Protein AF-A0A822BQ64-F1 (afdb_monomer_lite)

Secondary structure (DSSP, 8-state):
-HHHHHHHHHHHT----HHHHHHHHHHHHHHHHHH-----TTT-TT-HHHHHHHHHHS--HHHHHHHHHHHH-GGGHHHHHHHHHHHHHHHHHHHHH-THHHHHHHTSHHHHHHHHHHHHHHHHHHH---SS--HHHHHHHHHHHHHHHHHHHHHHHHHHTTSS----

Radius of gyration: 25.35 Å; chains: 1; bounding box: 44×45×92 Å

Foldseek 3Di:
DLVVVVVVVVVVVDDDDPVQQVLQVVQCCCCCQALVDNDPSNPDVPPLSSVLVVLVPPDDPVVVVVVVVCVVCVPCVVVVVVVVVVVVVVVVVCVVPDPVVVVVQCPHSVVVVVVVVVVSLVVCVVPDDDPDDHNSNVVVVVVVVVVVVVVVVVVVVVVVVVPPDDDD

pLDDT: mean 77.12, std 12.47, range [40.16, 91.88]

Sequence (168 aa):
MLMAKMAEQCSRDEPFDIYAYFKRFTMDTIWSCGFGLDTDMQNNVNDPYLLHSQRFFLPDKIRQSILVLNRLIEELSQVWVSIFLSLGIIRYWLRRYIPVTKWLIDENPATWVMKQANEMIEKRKQIGHTRRTDLLQLMLDSISDEDFIHDHATSFEKTEDTETEVPL

Structure (mmCIF, N/CA/C/O backbone):
data_AF-A0A822BQ64-F1
#
_entry.id   AF-A0A822BQ64-F1
#
loop_
_atom_site.group_PDB
_atom_site.id
_atom_site.type_symbol
_atom_site.label_atom_id
_atom_site.label_alt_id
_atom_site.label_comp_id
_atom_site.label_asym_id
_atom_site.label_entity_id
_atom_site.label_seq_id
_atom_site.pdbx_PDB_ins_code
_atom_site.Cartn_x
_atom_site.Cartn_y
_atom_site.Cartn_z
_atom_site.occupancy
_atom_site.B_iso_or_equiv
_atom_site.auth_seq_id
_atom_site.auth_comp_id
_atom_site.auth_asym_id
_atom_site.auth_atom_id
_atom_site.pdbx_PDB_model_num
ATOM 1 N N . MET A 1 1 ? -0.598 -15.971 -13.237 1.00 77.38 1 MET A N 1
ATOM 2 C CA . MET A 1 1 ? -0.867 -14.940 -14.262 1.00 77.38 1 MET A CA 1
ATOM 3 C C . MET A 1 1 ? 0.406 -14.210 -14.701 1.00 77.38 1 MET A C 1
ATOM 5 O O . MET A 1 1 ? 0.669 -14.183 -15.894 1.00 77.38 1 MET A O 1
ATOM 9 N N . LEU A 1 2 ? 1.252 -13.737 -13.776 1.00 83.69 2 LEU A N 1
ATOM 10 C CA . LEU A 1 2 ? 2.574 -13.151 -14.073 1.00 83.69 2 LEU A CA 1
ATOM 11 C C . LEU A 1 2 ? 3.423 -13.944 -15.091 1.00 83.69 2 LEU A C 1
ATOM 13 O O . LEU A 1 2 ? 3.850 -13.381 -16.093 1.00 83.69 2 LEU A O 1
ATOM 17 N N . MET A 1 3 ? 3.619 -15.250 -14.873 1.00 86.12 3 MET A N 1
ATOM 18 C CA . MET A 1 3 ? 4.443 -16.092 -15.761 1.00 86.12 3 MET A CA 1
ATOM 19 C C . MET A 1 3 ? 3.929 -16.129 -17.206 1.00 86.12 3 MET A C 1
ATOM 21 O O . MET A 1 3 ? 4.728 -16.145 -18.136 1.00 86.12 3 MET A O 1
ATOM 25 N N . ALA A 1 4 ? 2.607 -16.088 -17.402 1.00 87.25 4 ALA A N 1
ATOM 26 C CA . ALA A 1 4 ? 2.011 -16.052 -18.736 1.00 87.25 4 ALA A CA 1
ATOM 27 C C . ALA A 1 4 ? 2.321 -14.724 -19.446 1.00 87.25 4 ALA A C 1
ATOM 29 O O . ALA A 1 4 ? 2.700 -14.732 -20.612 1.00 87.25 4 ALA A O 1
ATOM 30 N N . LYS A 1 5 ? 2.258 -13.596 -18.723 1.00 84.38 5 LYS A N 1
ATOM 31 C CA . LYS A 1 5 ? 2.642 -12.284 -19.266 1.00 84.38 5 LYS A CA 1
ATOM 32 C C . LYS A 1 5 ? 4.124 -12.199 -19.597 1.00 84.38 5 LYS A C 1
ATOM 34 O O . LYS A 1 5 ? 4.489 -11.614 -20.606 1.00 84.38 5 LYS A O 1
ATOM 39 N N . MET A 1 6 ? 4.982 -12.778 -18.761 1.00 86.06 6 MET A N 1
ATOM 40 C CA . MET A 1 6 ? 6.418 -12.816 -19.044 1.00 86.06 6 MET A CA 1
ATOM 41 C C . MET A 1 6 ? 6.718 -13.669 -20.280 1.00 86.06 6 MET A C 1
ATOM 43 O O . MET A 1 6 ? 7.517 -13.255 -21.111 1.00 86.06 6 MET A O 1
ATOM 47 N N . ALA A 1 7 ? 6.036 -14.806 -20.446 1.00 87.50 7 ALA A N 1
ATOM 48 C CA . ALA A 1 7 ? 6.153 -15.629 -21.649 1.00 87.50 7 ALA A CA 1
ATOM 49 C C . ALA A 1 7 ? 5.678 -14.885 -22.913 1.00 87.50 7 ALA A C 1
ATOM 51 O O . ALA A 1 7 ? 6.344 -14.944 -23.944 1.00 87.50 7 ALA A O 1
ATOM 52 N N . GLU A 1 8 ? 4.575 -14.136 -22.821 1.00 88.00 8 GLU A N 1
ATOM 53 C CA . GLU A 1 8 ? 4.085 -13.278 -23.905 1.00 88.00 8 GLU A CA 1
ATOM 54 C C . GLU A 1 8 ? 5.113 -12.197 -24.275 1.00 88.00 8 GLU A C 1
ATOM 56 O O . GLU A 1 8 ? 5.427 -12.024 -25.449 1.00 88.00 8 GLU A O 1
ATOM 61 N N . GLN A 1 9 ? 5.711 -11.517 -23.296 1.00 85.31 9 GLN A N 1
ATOM 62 C CA . GLN A 1 9 ? 6.748 -10.513 -23.564 1.00 85.31 9 GLN A CA 1
ATOM 63 C C . GLN A 1 9 ? 8.025 -11.128 -24.150 1.00 85.31 9 GLN A C 1
ATOM 65 O O . GLN A 1 9 ? 8.590 -10.571 -25.086 1.00 85.31 9 GLN A O 1
ATOM 70 N N . CYS A 1 10 ? 8.438 -12.313 -23.685 1.00 85.62 10 CYS A N 1
ATOM 71 C CA . CYS A 1 10 ? 9.538 -13.061 -24.300 1.00 85.62 10 CYS A CA 1
ATOM 72 C C . CYS A 1 10 ? 9.259 -13.401 -25.770 1.00 85.62 10 CYS A C 1
ATOM 74 O O . CYS A 1 10 ? 10.177 -13.360 -26.580 1.00 85.62 10 CYS A O 1
ATOM 76 N N . SER A 1 11 ? 8.008 -13.707 -26.133 1.00 89.31 11 SER A N 1
ATOM 77 C CA . SER A 1 11 ? 7.647 -13.993 -27.529 1.00 89.31 11 SER A CA 1
ATOM 78 C C . SER A 1 11 ? 7.700 -12.765 -28.445 1.00 89.31 11 SER A C 1
ATOM 80 O O . SER A 1 11 ? 7.804 -12.915 -29.659 1.00 89.31 11 SER A O 1
ATOM 82 N N . ARG A 1 12 ? 7.642 -11.557 -27.871 1.00 87.12 12 ARG A N 1
ATOM 83 C CA . ARG A 1 12 ? 7.680 -10.284 -28.603 1.00 87.12 12 ARG A CA 1
ATOM 84 C C . ARG A 1 12 ? 9.097 -9.752 -28.828 1.00 87.12 12 ARG A C 1
ATOM 86 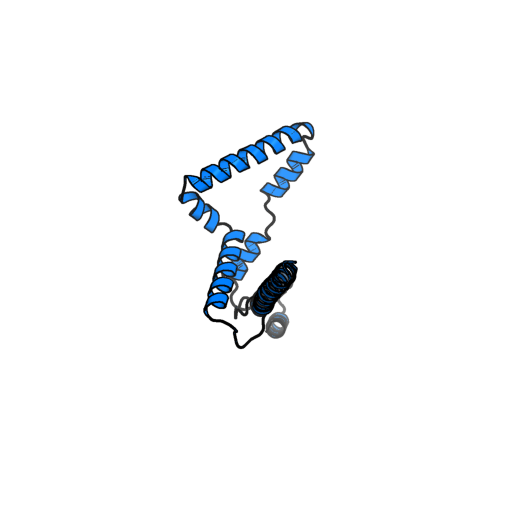O O . ARG A 1 12 ? 9.243 -8.801 -29.584 1.00 87.12 12 ARG A O 1
ATOM 93 N N . ASP A 1 13 ? 10.106 -10.360 -28.196 1.00 85.88 13 ASP A N 1
ATOM 94 C CA . ASP A 1 13 ? 11.524 -9.959 -28.255 1.00 85.88 13 ASP A CA 1
ATOM 95 C C . ASP A 1 13 ? 11.755 -8.456 -27.966 1.00 85.88 13 ASP A C 1
ATOM 97 O O . ASP A 1 13 ? 12.685 -7.822 -28.460 1.00 85.88 13 ASP A O 1
ATOM 101 N N . GLU A 1 14 ? 10.873 -7.862 -27.154 1.00 86.19 14 GLU A N 1
ATOM 102 C CA . GLU A 1 14 ? 10.927 -6.457 -26.753 1.00 86.19 14 GLU A CA 1
ATOM 103 C C . GLU A 1 14 ? 11.525 -6.332 -25.339 1.00 86.19 14 GLU A C 1
ATOM 105 O O . GLU A 1 14 ? 11.172 -7.103 -24.437 1.00 86.19 14 GLU A O 1
ATOM 110 N N . PRO A 1 15 ? 12.401 -5.342 -25.086 1.00 85.69 15 PRO A N 1
ATOM 111 C CA . PRO A 1 15 ? 12.874 -5.066 -23.738 1.00 85.69 15 PRO A CA 1
ATOM 112 C C . PRO A 1 15 ? 11.710 -4.580 -22.866 1.00 85.69 15 PRO A C 1
ATOM 114 O O . PRO A 1 15 ? 10.990 -3.649 -23.226 1.00 85.69 15 PRO A O 1
ATOM 117 N N . PHE A 1 16 ? 11.550 -5.175 -21.684 1.00 86.38 16 PHE A N 1
ATOM 118 C CA . PHE A 1 16 ? 10.500 -4.803 -20.738 1.00 86.38 16 PHE A CA 1
ATOM 119 C C . PHE A 1 16 ? 11.053 -4.570 -19.329 1.00 86.38 16 PHE A C 1
ATOM 121 O O . PHE A 1 16 ? 12.035 -5.181 -18.908 1.00 86.38 16 PHE A O 1
ATOM 128 N N . ASP A 1 17 ? 10.397 -3.687 -18.572 1.00 89.19 17 ASP A N 1
ATOM 129 C CA . ASP A 1 17 ? 10.750 -3.419 -17.177 1.00 89.19 17 ASP A CA 1
ATOM 130 C C . ASP A 1 17 ? 10.160 -4.487 -16.248 1.00 89.19 17 ASP A C 1
ATOM 132 O O . ASP A 1 17 ? 8.976 -4.461 -15.900 1.00 89.19 17 ASP A O 1
ATOM 136 N N . ILE A 1 18 ? 11.004 -5.419 -15.811 1.00 89.31 18 ILE A N 1
ATOM 137 C CA . ILE A 1 18 ? 10.612 -6.491 -14.896 1.00 89.31 18 ILE A CA 1
ATOM 138 C C . ILE A 1 18 ? 10.157 -5.968 -13.521 1.00 89.31 18 ILE A C 1
ATOM 140 O O . ILE A 1 18 ? 9.277 -6.570 -12.897 1.00 89.31 18 ILE A O 1
ATOM 144 N N . TYR A 1 19 ? 10.674 -4.821 -13.058 1.00 89.69 19 TYR A N 1
ATOM 145 C CA . TYR A 1 19 ? 10.271 -4.238 -11.776 1.00 89.69 19 TYR A CA 1
ATOM 146 C C . TYR A 1 19 ? 8.823 -3.761 -11.805 1.00 89.69 19 TYR A C 1
ATOM 148 O O . TYR A 1 19 ? 8.122 -3.882 -10.798 1.00 89.69 19 TYR A O 1
ATOM 156 N N . ALA A 1 20 ? 8.340 -3.257 -12.942 1.00 87.31 20 ALA A N 1
ATOM 157 C CA . ALA A 1 20 ? 6.942 -2.871 -13.094 1.00 87.31 20 ALA A CA 1
ATOM 158 C C . ALA A 1 20 ? 5.995 -4.072 -12.927 1.00 87.31 20 ALA A C 1
ATOM 160 O O . ALA A 1 20 ? 4.967 -3.954 -12.256 1.00 87.31 20 ALA A O 1
ATOM 161 N N . TYR A 1 21 ? 6.357 -5.233 -13.477 1.00 89.38 21 TYR A N 1
ATOM 162 C CA . TYR A 1 21 ? 5.569 -6.460 -13.347 1.00 89.38 21 TYR A CA 1
ATOM 163 C C . TYR A 1 21 ? 5.593 -7.013 -11.923 1.00 89.38 21 TYR A C 1
ATOM 165 O O . TYR A 1 21 ? 4.531 -7.302 -11.369 1.00 89.38 21 TYR A O 1
ATOM 173 N N . PHE A 1 22 ? 6.773 -7.092 -11.300 1.00 90.69 22 PHE A N 1
ATOM 174 C CA . PHE A 1 22 ? 6.879 -7.527 -9.908 1.00 90.69 22 PHE A CA 1
ATOM 175 C C . PHE A 1 22 ? 6.135 -6.594 -8.958 1.00 90.69 22 PHE A C 1
ATOM 177 O O . PHE A 1 22 ? 5.422 -7.077 -8.089 1.00 90.69 22 PHE A O 1
ATOM 184 N N . LYS A 1 23 ? 6.226 -5.274 -9.151 1.00 90.25 23 LYS A N 1
ATOM 185 C CA . LYS A 1 23 ? 5.510 -4.285 -8.333 1.00 90.25 23 LYS A CA 1
ATOM 186 C C . LYS A 1 23 ? 3.996 -4.486 -8.371 1.00 90.25 23 LYS A C 1
ATOM 188 O O . LYS A 1 23 ? 3.343 -4.396 -7.338 1.00 90.25 23 LYS A O 1
ATOM 193 N N . ARG A 1 24 ? 3.436 -4.744 -9.557 1.00 90.44 24 ARG A N 1
ATOM 194 C CA . ARG A 1 24 ? 2.002 -5.033 -9.708 1.00 90.44 24 ARG A CA 1
ATOM 195 C C . ARG A 1 24 ? 1.646 -6.347 -9.032 1.00 90.44 24 ARG A C 1
ATOM 197 O O . ARG A 1 24 ? 0.707 -6.384 -8.255 1.00 90.44 24 ARG A O 1
ATOM 204 N N . PHE A 1 25 ? 2.432 -7.390 -9.280 1.00 91.62 25 PHE A N 1
ATOM 205 C CA . PHE A 1 25 ? 2.213 -8.713 -8.707 1.00 91.62 25 PHE A CA 1
ATOM 206 C C . PHE A 1 25 ? 2.263 -8.723 -7.171 1.00 91.62 25 PHE A C 1
ATOM 208 O O . PHE A 1 25 ? 1.395 -9.314 -6.531 1.00 91.62 25 PHE A O 1
ATOM 215 N N . THR A 1 26 ? 3.251 -8.062 -6.563 1.00 91.56 26 THR A N 1
ATOM 216 C CA . THR A 1 26 ? 3.376 -8.016 -5.102 1.00 91.56 26 THR A CA 1
ATOM 217 C C . THR A 1 26 ? 2.249 -7.214 -4.470 1.00 91.56 26 THR A C 1
ATOM 219 O O . THR A 1 26 ? 1.686 -7.667 -3.478 1.00 91.56 26 THR A O 1
ATOM 222 N N . MET A 1 27 ? 1.874 -6.072 -5.056 1.00 90.94 27 MET A N 1
ATOM 223 C CA . MET A 1 27 ? 0.756 -5.265 -4.564 1.00 90.94 27 MET A CA 1
ATOM 224 C C . MET A 1 27 ? -0.558 -6.055 -4.604 1.00 90.94 27 MET A C 1
ATOM 226 O O . MET A 1 27 ? -1.256 -6.137 -3.599 1.00 90.94 27 MET A O 1
ATOM 230 N N . ASP A 1 28 ? -0.833 -6.712 -5.728 1.00 91.88 28 ASP A N 1
ATOM 231 C CA . ASP A 1 28 ? -2.003 -7.569 -5.932 1.00 91.88 28 ASP A CA 1
ATOM 232 C C . ASP A 1 28 ? -2.074 -8.704 -4.897 1.00 91.88 28 ASP A C 1
ATOM 234 O O . ASP A 1 28 ? -3.099 -8.950 -4.262 1.00 91.88 28 ASP A O 1
ATOM 238 N N . THR A 1 29 ? -0.929 -9.343 -4.642 1.00 91.25 29 THR A N 1
ATOM 239 C CA . THR A 1 29 ? -0.811 -10.417 -3.648 1.00 91.25 29 THR A CA 1
ATOM 240 C C . THR A 1 29 ? -1.052 -9.906 -2.225 1.00 91.25 29 THR A C 1
ATOM 242 O O . THR A 1 29 ? -1.728 -10.574 -1.446 1.00 91.25 29 THR A O 1
ATOM 245 N N . ILE A 1 30 ? -0.533 -8.726 -1.868 1.00 91.50 30 ILE A N 1
ATOM 246 C CA . ILE A 1 30 ? -0.735 -8.127 -0.539 1.00 91.50 30 ILE A CA 1
ATOM 247 C C . ILE A 1 30 ? -2.216 -7.821 -0.306 1.00 91.50 30 ILE A C 1
ATOM 249 O O . ILE A 1 30 ? -2.746 -8.161 0.750 1.00 91.50 30 ILE A O 1
ATOM 253 N N . TRP A 1 31 ? -2.900 -7.218 -1.279 1.00 90.19 31 TRP A N 1
ATOM 254 C CA . TRP A 1 31 ? -4.322 -6.896 -1.145 1.00 90.19 31 TRP A CA 1
ATOM 255 C C . TRP A 1 31 ? -5.207 -8.146 -1.120 1.00 90.19 31 TRP A C 1
ATOM 257 O O . TRP A 1 31 ? -6.137 -8.216 -0.313 1.00 90.19 31 TRP A O 1
ATOM 267 N N . SER A 1 32 ? -4.871 -9.169 -1.909 1.00 90.38 32 SER A N 1
ATOM 268 C CA . SER A 1 32 ? -5.615 -10.430 -1.925 1.00 90.38 32 SER A CA 1
ATOM 269 C C . SER A 1 32 ? -5.416 -11.269 -0.666 1.00 90.38 32 SER A C 1
ATOM 271 O O . SER A 1 32 ? -6.388 -11.707 -0.054 1.00 90.38 32 SER A O 1
ATOM 273 N N . CYS A 1 33 ? -4.173 -11.481 -0.231 1.00 90.38 33 CYS A N 1
ATOM 274 C CA . CYS A 1 33 ? -3.882 -12.291 0.955 1.00 90.38 33 CYS A CA 1
ATOM 275 C C . CYS A 1 33 ? -4.147 -11.535 2.263 1.00 90.38 33 CYS A C 1
ATOM 277 O O . CY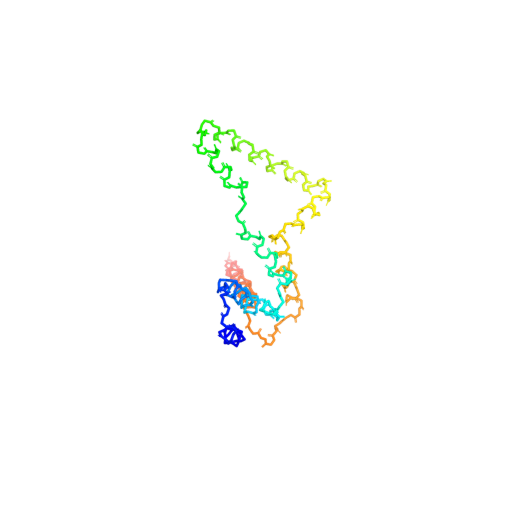S A 1 33 ? -4.523 -12.143 3.263 1.00 90.38 33 CYS A O 1
ATOM 279 N N . GLY A 1 34 ? -3.923 -10.220 2.267 1.00 89.56 34 GLY A N 1
ATOM 280 C CA . GLY A 1 34 ? -4.059 -9.378 3.449 1.00 89.56 34 GLY A CA 1
ATOM 281 C C . GLY A 1 34 ? -5.507 -9.011 3.748 1.00 89.56 34 GLY A C 1
ATOM 282 O O . GLY A 1 34 ? -5.976 -9.187 4.867 1.00 89.56 34 GLY A O 1
ATOM 283 N N . PHE A 1 35 ? -6.216 -8.526 2.729 1.00 88.19 35 PHE A N 1
ATOM 284 C CA . PHE A 1 35 ? -7.550 -7.935 2.857 1.00 88.19 35 PHE A CA 1
ATOM 285 C C . PHE A 1 35 ? -8.627 -8.706 2.088 1.00 88.19 35 PHE A C 1
ATOM 287 O O . PHE A 1 35 ? -9.756 -8.223 1.970 1.00 88.19 35 PHE A O 1
ATOM 294 N N . GLY A 1 36 ? -8.302 -9.883 1.545 1.00 86.69 36 GLY A N 1
ATOM 295 C CA . GLY A 1 36 ? -9.257 -10.724 0.821 1.00 86.69 36 GLY A CA 1
ATOM 296 C C . GLY A 1 36 ? -9.802 -10.086 -0.460 1.00 86.69 36 GLY A C 1
ATOM 297 O O . GLY A 1 36 ? -10.844 -10.523 -0.944 1.00 86.69 36 GLY A O 1
ATOM 298 N N . LEU A 1 37 ? -9.150 -9.045 -0.989 1.00 86.00 37 LEU A N 1
ATOM 299 C CA . LEU A 1 37 ? -9.626 -8.326 -2.168 1.00 86.00 37 LEU A CA 1
ATOM 300 C C . LEU A 1 37 ? -9.219 -9.049 -3.446 1.00 86.00 37 LEU A C 1
ATOM 302 O O . LEU A 1 37 ? -8.063 -9.429 -3.623 1.00 86.00 37 LEU A O 1
ATOM 306 N N . ASP A 1 38 ? -10.167 -9.194 -4.362 1.00 83.25 38 ASP A N 1
ATOM 307 C CA . ASP A 1 38 ? -9.874 -9.640 -5.719 1.00 83.25 38 ASP A CA 1
ATOM 308 C C . ASP A 1 38 ? -9.602 -8.406 -6.582 1.00 83.25 38 ASP A C 1
ATOM 310 O O . ASP A 1 38 ? -10.496 -7.834 -7.208 1.00 83.25 38 ASP A O 1
ATOM 314 N N . THR A 1 39 ? -8.372 -7.907 -6.494 1.00 79.25 39 THR A N 1
ATOM 315 C CA . THR A 1 39 ? -7.874 -6.858 -7.383 1.00 79.25 39 THR A CA 1
ATOM 316 C C . THR A 1 39 ? -7.227 -7.512 -8.596 1.00 79.25 39 THR A C 1
ATOM 318 O O . THR A 1 39 ? -6.677 -8.600 -8.499 1.00 79.2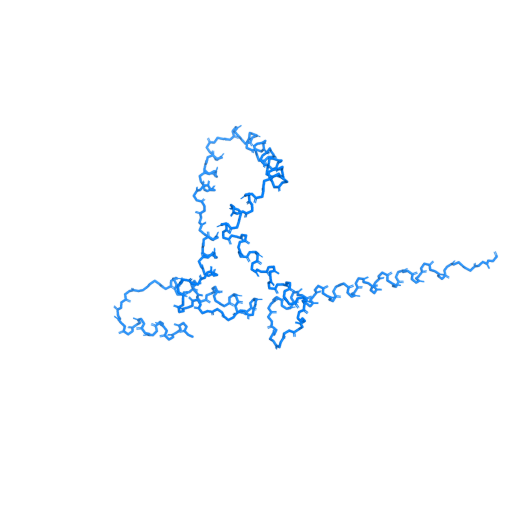5 39 THR A O 1
ATOM 321 N N . ASP A 1 40 ? -7.290 -6.859 -9.754 1.00 85.94 40 ASP A N 1
ATOM 322 C CA . ASP A 1 40 ? -6.579 -7.309 -10.955 1.00 85.94 40 ASP A CA 1
ATOM 323 C C . ASP A 1 40 ? -5.558 -6.247 -11.373 1.00 85.94 40 ASP A C 1
ATOM 325 O O . ASP A 1 40 ? -5.612 -5.656 -12.455 1.00 85.94 40 ASP A O 1
ATOM 329 N N . MET A 1 41 ? -4.608 -5.966 -10.477 1.00 84.75 41 MET A N 1
ATOM 330 C CA . MET A 1 41 ? -3.589 -4.929 -10.710 1.00 84.75 41 MET A CA 1
ATOM 331 C C . MET A 1 41 ? -2.561 -5.345 -11.769 1.00 84.75 41 MET A C 1
ATOM 333 O O . MET A 1 41 ? -1.798 -4.522 -12.286 1.00 84.75 41 MET A O 1
ATOM 337 N N . GLN A 1 42 ? -2.503 -6.639 -12.092 1.00 84.81 42 GLN A N 1
ATOM 338 C CA . GLN A 1 42 ? -1.625 -7.178 -13.124 1.00 84.81 42 GLN A CA 1
ATOM 339 C C . GLN A 1 42 ? -2.127 -6.830 -14.533 1.00 84.81 42 GLN A C 1
ATOM 341 O O . GLN A 1 42 ? -1.295 -6.586 -15.416 1.00 84.81 42 GLN A O 1
ATOM 346 N N . ASN A 1 43 ? -3.445 -6.796 -14.765 1.00 85.19 43 ASN A N 1
ATOM 347 C CA . ASN A 1 43 ? -4.043 -6.350 -16.029 1.00 85.19 43 ASN A CA 1
ATOM 348 C C . ASN A 1 43 ? -4.408 -4.863 -16.018 1.00 85.19 43 ASN A C 1
ATOM 350 O O . ASN A 1 43 ? -4.139 -4.170 -17.001 1.00 85.19 43 ASN A O 1
ATOM 354 N N . ASN A 1 44 ? -4.958 -4.359 -14.914 1.00 85.50 44 ASN A N 1
ATOM 355 C CA . ASN A 1 44 ? -5.385 -2.973 -14.795 1.00 85.50 44 ASN A CA 1
ATOM 356 C C . ASN A 1 44 ? -4.285 -2.088 -14.193 1.00 85.50 44 ASN A C 1
ATOM 358 O O . ASN A 1 44 ? -4.122 -1.975 -12.980 1.00 85.50 44 ASN A O 1
ATOM 362 N N . VAL A 1 45 ? -3.547 -1.396 -15.061 1.00 81.25 45 VAL A N 1
ATOM 363 C CA . VAL A 1 45 ? -2.488 -0.455 -14.649 1.00 81.25 45 VAL A CA 1
ATOM 364 C C . VAL A 1 45 ? -3.045 0.791 -13.950 1.00 81.25 45 VAL A C 1
ATOM 366 O O . VAL A 1 45 ? -2.324 1.441 -13.198 1.00 81.25 45 VAL A O 1
ATOM 369 N N . ASN A 1 46 ? -4.321 1.106 -14.175 1.00 84.56 46 ASN A N 1
ATOM 370 C CA . ASN A 1 46 ? -5.002 2.263 -13.598 1.00 84.56 46 ASN A CA 1
ATOM 371 C C . ASN A 1 46 ? -5.818 1.892 -12.355 1.00 84.56 46 ASN A C 1
ATOM 373 O O . ASN A 1 46 ? -6.716 2.638 -11.965 1.00 84.56 46 ASN A O 1
ATOM 377 N N . ASP A 1 47 ? -5.534 0.739 -11.747 1.00 86.69 47 ASP A N 1
ATOM 378 C CA . ASP A 1 47 ? -6.179 0.351 -10.505 1.00 86.69 47 ASP A CA 1
ATOM 379 C C . ASP A 1 47 ? -5.899 1.401 -9.403 1.00 86.69 47 ASP A C 1
ATOM 381 O O . ASP A 1 47 ? -4.740 1.793 -9.198 1.00 86.69 47 ASP A O 1
ATOM 385 N N . PRO A 1 48 ? -6.936 1.904 -8.705 1.00 86.50 48 PRO A N 1
ATOM 386 C CA . PRO A 1 48 ? -6.772 2.961 -7.715 1.00 86.50 48 PRO A CA 1
ATOM 387 C C . PRO A 1 48 ? -5.903 2.516 -6.534 1.00 86.50 48 PRO A C 1
ATOM 389 O O . PRO A 1 48 ? -5.097 3.313 -6.053 1.00 86.50 48 PRO A O 1
ATOM 392 N N . TYR A 1 49 ? -5.982 1.251 -6.108 1.00 85.06 49 TYR A N 1
ATOM 393 C CA . TYR A 1 49 ? -5.130 0.730 -5.040 1.00 85.06 49 TYR A CA 1
ATOM 394 C C . TYR A 1 49 ? -3.667 0.720 -5.482 1.00 85.06 49 TYR A C 1
ATOM 396 O O . TYR A 1 49 ? -2.796 1.169 -4.737 1.00 85.06 49 TYR A O 1
ATOM 404 N N . LEU A 1 50 ? -3.389 0.320 -6.726 1.00 87.06 50 LEU A N 1
ATOM 405 C CA . LEU A 1 50 ? -2.039 0.384 -7.282 1.00 87.06 50 LEU A CA 1
ATOM 406 C C . LEU A 1 50 ? -1.516 1.830 -7.342 1.00 87.06 50 LEU A C 1
ATOM 408 O O . LEU A 1 50 ? -0.384 2.094 -6.928 1.00 87.06 50 LEU A O 1
ATOM 412 N N . LEU A 1 51 ? -2.321 2.773 -7.838 1.00 88.44 51 LEU A N 1
ATOM 413 C CA . LEU A 1 51 ? -1.906 4.163 -8.034 1.00 88.44 51 LEU A CA 1
ATOM 414 C C . LEU A 1 51 ? -1.694 4.903 -6.706 1.00 88.44 51 LEU A C 1
ATOM 416 O O . LEU A 1 51 ? -0.673 5.574 -6.529 1.00 88.44 51 LEU A O 1
ATOM 420 N N . HIS A 1 52 ? -2.629 4.775 -5.760 1.00 85.75 52 HIS A N 1
ATOM 421 C CA . HIS A 1 52 ? -2.513 5.407 -4.447 1.00 85.75 52 HIS A CA 1
ATOM 422 C C . HIS A 1 52 ? -1.359 4.800 -3.645 1.00 85.75 52 HIS A C 1
ATOM 424 O O . HIS A 1 52 ? -0.533 5.548 -3.121 1.00 85.75 52 HIS A O 1
ATOM 430 N N . SER A 1 53 ? -1.204 3.473 -3.628 1.00 83.62 53 SER A N 1
ATOM 431 C CA . SER A 1 53 ? -0.070 2.849 -2.944 1.00 83.62 53 SER A CA 1
ATOM 432 C C . SER A 1 53 ? 1.270 3.238 -3.572 1.00 83.62 53 SER A C 1
ATOM 434 O O . SER A 1 53 ? 2.220 3.518 -2.850 1.00 83.62 53 SER A O 1
ATOM 436 N N . GLN A 1 54 ? 1.372 3.348 -4.900 1.00 85.81 54 GLN A N 1
ATOM 437 C CA . GLN A 1 54 ? 2.607 3.826 -5.529 1.00 85.81 54 GLN A CA 1
ATOM 438 C C . GLN A 1 54 ? 2.946 5.259 -5.129 1.00 85.81 54 GLN A C 1
ATOM 440 O O . GLN A 1 54 ? 4.097 5.531 -4.796 1.00 85.81 54 GLN A O 1
ATOM 445 N N . ARG A 1 55 ? 1.956 6.160 -5.115 1.00 84.19 55 ARG A N 1
ATOM 446 C CA . ARG A 1 55 ? 2.160 7.551 -4.690 1.00 84.19 55 ARG A CA 1
ATOM 447 C C . ARG A 1 55 ? 2.607 7.660 -3.235 1.00 84.19 55 ARG A C 1
ATOM 449 O O . ARG A 1 55 ? 3.371 8.563 -2.924 1.00 84.19 55 ARG A O 1
ATOM 456 N N . PHE A 1 56 ? 2.185 6.739 -2.370 1.00 80.44 56 PHE A N 1
ATOM 457 C CA . PHE A 1 56 ? 2.646 6.679 -0.982 1.00 80.44 56 PHE A CA 1
ATOM 458 C C . PHE A 1 56 ? 4.147 6.370 -0.859 1.00 80.44 56 PHE A C 1
ATOM 460 O O . PHE A 1 56 ? 4.832 6.961 -0.029 1.00 80.44 56 PHE A O 1
ATOM 467 N N . PHE A 1 57 ? 4.665 5.463 -1.691 1.00 76.56 57 PHE A N 1
ATOM 468 C CA . PHE A 1 57 ? 6.080 5.076 -1.671 1.00 76.56 57 PHE A CA 1
ATOM 469 C C . PHE A 1 57 ? 6.986 5.995 -2.501 1.00 76.56 57 PHE A C 1
ATOM 471 O O . PHE A 1 57 ? 8.205 5.812 -2.491 1.00 76.56 57 PHE A O 1
ATOM 478 N N . LEU A 1 58 ? 6.431 6.973 -3.228 1.00 78.00 58 LEU A N 1
ATOM 479 C CA . LEU A 1 58 ? 7.253 7.943 -3.941 1.00 78.00 58 LEU A CA 1
ATOM 480 C C . LEU A 1 58 ? 8.023 8.804 -2.928 1.00 78.00 58 LEU A C 1
ATOM 482 O O . LEU A 1 58 ? 7.427 9.338 -1.993 1.00 78.00 58 LEU A O 1
ATOM 486 N N . PRO A 1 59 ? 9.347 8.959 -3.094 1.00 63.81 59 PRO A N 1
ATOM 487 C CA . PRO A 1 59 ? 10.132 9.791 -2.203 1.00 63.81 59 PRO A CA 1
ATOM 488 C C . PRO A 1 59 ? 9.667 11.242 -2.317 1.00 63.81 59 PRO A C 1
ATOM 490 O O . PRO A 1 59 ? 9.801 11.880 -3.365 1.00 63.81 59 PRO A O 1
ATOM 493 N N . ASP A 1 60 ? 9.154 11.778 -1.212 1.00 68.81 60 ASP A N 1
ATOM 494 C CA . ASP A 1 60 ? 8.871 13.200 -1.094 1.00 68.81 60 ASP A CA 1
ATOM 495 C C . ASP A 1 60 ? 10.187 13.970 -1.205 1.00 68.81 60 ASP A C 1
ATOM 497 O O . ASP A 1 60 ? 10.976 14.035 -0.256 1.00 68.81 60 ASP A O 1
ATOM 501 N N . LYS A 1 61 ? 10.414 14.605 -2.360 1.00 66.44 61 LYS A N 1
ATOM 502 C CA . LYS A 1 61 ? 11.555 15.512 -2.572 1.00 66.44 61 LYS A CA 1
ATOM 503 C C . LYS A 1 61 ? 11.638 16.566 -1.467 1.00 66.44 61 LYS A C 1
ATOM 505 O O . LYS A 1 61 ? 12.726 16.942 -1.060 1.00 66.44 61 LYS A O 1
ATOM 510 N N . ILE A 1 62 ? 10.492 16.977 -0.921 1.00 69.00 62 ILE A N 1
ATOM 511 C CA . ILE A 1 62 ? 10.395 17.898 0.215 1.00 69.00 62 ILE A CA 1
ATOM 512 C C . ILE A 1 62 ? 11.048 17.307 1.471 1.00 69.00 62 ILE A C 1
ATOM 514 O O . ILE A 1 62 ? 11.838 17.990 2.113 1.00 69.00 62 ILE A O 1
ATOM 518 N N . ARG A 1 63 ? 10.785 16.036 1.809 1.00 68.31 63 ARG A N 1
ATOM 519 C CA . ARG A 1 63 ? 11.408 15.373 2.969 1.00 68.31 63 ARG A CA 1
ATOM 520 C C . ARG A 1 63 ? 12.918 15.263 2.804 1.00 68.31 63 ARG A C 1
ATOM 522 O O . ARG A 1 63 ? 13.650 15.560 3.740 1.00 68.31 63 ARG A O 1
ATOM 529 N N . GLN A 1 64 ? 13.384 14.889 1.614 1.00 71.94 64 GLN A N 1
ATOM 530 C CA . GLN A 1 64 ? 14.818 14.812 1.328 1.00 71.94 64 GLN A CA 1
ATOM 531 C C . GLN A 1 64 ? 15.484 16.191 1.396 1.00 71.94 64 GLN A C 1
ATOM 533 O O . GLN A 1 64 ? 16.527 16.330 2.031 1.00 71.94 64 GLN A O 1
ATOM 538 N N . SER A 1 65 ? 14.850 17.224 0.838 1.00 71.94 65 SER A N 1
ATOM 539 C CA . SER A 1 65 ? 15.334 18.602 0.936 1.00 71.94 65 SER A CA 1
ATOM 540 C C . SER A 1 65 ? 15.366 19.107 2.378 1.00 71.94 65 SER A C 1
ATOM 542 O O . SER A 1 65 ? 16.338 19.749 2.755 1.00 71.94 65 SER A O 1
ATOM 544 N N . ILE A 1 66 ? 14.365 18.789 3.209 1.00 74.31 66 ILE A N 1
ATOM 545 C CA . ILE A 1 66 ? 14.355 19.149 4.638 1.00 74.31 66 ILE A CA 1
ATOM 546 C C . ILE A 1 66 ? 15.500 18.455 5.382 1.00 74.31 66 ILE A C 1
ATOM 548 O O . ILE A 1 66 ? 16.175 19.098 6.177 1.00 74.31 66 ILE A O 1
ATOM 552 N N . LEU A 1 67 ? 15.763 17.172 5.112 1.00 75.00 67 LEU A N 1
ATOM 553 C CA . LEU A 1 67 ? 16.873 16.447 5.741 1.00 75.00 67 LEU A CA 1
ATOM 554 C C . LEU A 1 67 ? 18.239 17.018 5.338 1.00 75.00 67 LEU A C 1
ATOM 556 O O . LEU A 1 67 ? 19.116 17.160 6.188 1.00 75.00 67 LEU A O 1
ATOM 560 N N . VAL A 1 68 ? 18.415 17.387 4.065 1.00 80.50 68 VAL A N 1
ATOM 561 C CA . VAL A 1 68 ? 19.638 18.053 3.589 1.00 80.50 68 VAL A CA 1
ATOM 562 C C . VAL A 1 68 ? 19.771 19.448 4.202 1.00 80.50 68 VAL A C 1
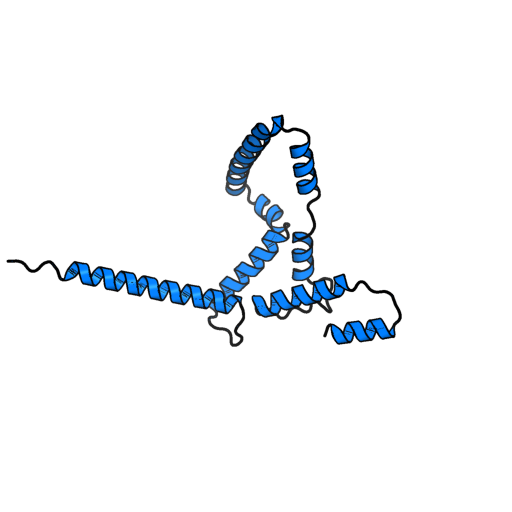ATOM 564 O O . VAL A 1 68 ? 20.846 19.802 4.675 1.00 80.50 68 VAL A O 1
ATOM 567 N N . LEU A 1 69 ? 18.684 20.220 4.263 1.00 76.44 69 LEU A N 1
ATOM 568 C CA . LEU A 1 69 ? 18.669 21.558 4.854 1.00 76.44 69 LEU A CA 1
ATOM 569 C C . LEU A 1 69 ? 18.972 21.524 6.360 1.00 76.44 69 LEU A C 1
ATOM 571 O O . LEU A 1 69 ? 19.742 22.347 6.843 1.00 76.44 69 LEU A O 1
ATOM 575 N N . ASN A 1 70 ? 18.432 20.540 7.084 1.00 72.88 70 ASN A N 1
ATOM 576 C CA . ASN A 1 70 ? 18.728 20.309 8.499 1.00 72.88 70 ASN A CA 1
ATOM 577 C C . ASN A 1 70 ? 20.207 19.946 8.720 1.00 72.88 70 ASN A C 1
ATOM 579 O O . ASN A 1 70 ? 20.805 20.338 9.712 1.00 72.88 70 ASN A O 1
ATOM 583 N N . ARG A 1 71 ? 20.832 19.245 7.765 1.00 74.75 71 ARG A N 1
ATOM 584 C CA . ARG A 1 71 ? 22.266 18.925 7.820 1.00 74.75 71 ARG A CA 1
ATOM 585 C C . ARG A 1 71 ? 23.168 20.133 7.553 1.00 74.75 71 ARG A C 1
ATOM 587 O O . ARG A 1 71 ? 24.297 20.151 8.023 1.00 74.75 71 ARG A O 1
ATOM 594 N N . LEU A 1 72 ? 22.698 21.107 6.774 1.00 78.44 72 LEU A N 1
ATOM 595 C CA . LEU A 1 72 ? 23.478 22.290 6.397 1.00 78.44 72 LEU A CA 1
ATOM 596 C C . LEU A 1 72 ? 23.484 23.380 7.478 1.00 78.44 72 LEU A C 1
ATOM 598 O O . LEU A 1 72 ? 24.370 24.229 7.459 1.00 78.44 72 LEU A O 1
ATOM 602 N N . ILE A 1 73 ? 22.509 23.380 8.394 1.00 75.25 73 ILE A N 1
ATOM 603 C CA . ILE A 1 73 ? 22.358 24.421 9.418 1.00 75.25 73 ILE A CA 1
ATOM 604 C C . ILE A 1 73 ? 22.050 23.768 10.773 1.00 75.25 73 ILE A C 1
ATOM 606 O O . ILE A 1 73 ? 20.896 23.679 11.191 1.00 75.25 73 ILE A O 1
ATOM 610 N N . GLU A 1 74 ? 23.100 23.322 11.463 1.00 71.38 74 GLU A N 1
ATOM 611 C CA . GLU A 1 74 ? 23.026 22.661 12.779 1.00 71.38 74 GLU A CA 1
ATOM 612 C C . GLU A 1 74 ? 22.398 23.565 13.865 1.00 71.38 74 GLU A C 1
ATOM 614 O O . GLU A 1 74 ? 21.606 23.114 14.697 1.00 71.38 74 GLU A O 1
ATOM 619 N N . GLU A 1 75 ? 22.639 24.875 13.776 1.00 71.19 75 GLU A N 1
ATOM 620 C CA . GLU A 1 75 ? 22.121 25.903 14.695 1.00 71.19 75 GLU A CA 1
ATOM 621 C C . GLU A 1 75 ? 20.603 26.154 14.558 1.00 71.19 75 GLU A C 1
ATOM 623 O O . GLU A 1 75 ? 19.966 26.696 15.460 1.00 71.19 75 GLU A O 1
ATOM 628 N N . LEU A 1 76 ? 19.973 25.739 13.449 1.00 72.81 76 LEU A N 1
ATOM 629 C CA . LEU A 1 76 ? 18.526 25.909 13.240 1.00 72.81 76 LEU A CA 1
ATOM 630 C C . LEU A 1 76 ? 17.706 24.760 13.853 1.00 72.81 76 LEU A C 1
ATOM 632 O O . LEU A 1 76 ? 16.475 24.780 13.802 1.00 72.81 76 LEU A O 1
ATOM 636 N N . SER A 1 77 ? 18.363 23.756 14.437 1.00 72.38 77 SER A N 1
ATOM 637 C CA . SER A 1 77 ? 17.725 22.573 15.029 1.00 72.38 77 SER A CA 1
ATOM 638 C C . SER A 1 77 ? 16.688 22.929 16.103 1.00 72.38 77 SER A C 1
ATOM 640 O O . SER A 1 77 ? 15.578 22.391 16.100 1.00 72.38 77 SER A O 1
ATOM 642 N N . GLN A 1 78 ? 16.986 23.901 16.971 1.00 73.19 78 GLN A N 1
ATOM 643 C CA . GLN A 1 78 ? 16.050 24.374 17.998 1.00 73.19 78 GLN A CA 1
ATOM 644 C C . GLN A 1 78 ? 14.825 25.082 17.397 1.00 73.19 78 GLN A C 1
ATOM 646 O O . GLN A 1 78 ? 13.700 24.926 17.882 1.00 73.19 78 GLN A O 1
ATOM 651 N N . VAL A 1 79 ? 15.021 25.817 16.300 1.00 80.38 79 VAL A N 1
ATOM 652 C CA . VAL A 1 79 ? 13.940 26.487 15.567 1.00 80.38 79 VAL A CA 1
ATOM 653 C C . VAL A 1 79 ? 13.054 25.458 14.865 1.00 80.38 79 VAL A C 1
ATOM 655 O O . VAL A 1 79 ? 11.834 25.590 14.917 1.00 80.38 79 VAL A O 1
ATOM 658 N N . TRP A 1 80 ? 13.626 24.390 14.296 1.00 74.69 80 TRP A N 1
ATOM 659 C CA . TRP A 1 80 ? 12.856 23.283 13.724 1.00 74.69 80 TRP A CA 1
ATOM 660 C C . TRP A 1 80 ? 11.952 22.619 14.759 1.00 74.69 80 TRP A C 1
ATOM 662 O O . TRP A 1 80 ? 10.771 22.436 14.481 1.00 74.69 80 TRP A O 1
ATOM 672 N N . VAL A 1 81 ? 12.453 22.309 15.959 1.00 79.69 81 VAL A N 1
ATOM 673 C CA . VAL A 1 81 ? 11.628 21.708 17.024 1.00 79.69 81 VAL A CA 1
ATOM 674 C C . VAL A 1 81 ? 10.476 22.637 17.422 1.00 79.69 81 VAL A C 1
ATOM 676 O O . VAL A 1 81 ? 9.329 22.192 17.483 1.00 79.69 81 VAL A O 1
ATOM 679 N N . SER A 1 82 ? 10.742 23.935 17.605 1.00 80.06 82 SER A N 1
ATOM 680 C CA . SER A 1 82 ? 9.696 24.934 17.883 1.00 80.06 82 SER A CA 1
ATOM 681 C C . SER A 1 82 ? 8.676 25.064 16.748 1.00 80.06 82 SER A C 1
ATOM 683 O O . SER A 1 82 ? 7.470 25.142 16.998 1.00 80.06 82 SER A O 1
ATOM 685 N N . ILE A 1 83 ? 9.126 25.044 15.491 1.00 82.56 83 ILE A N 1
ATOM 686 C CA . ILE A 1 83 ? 8.262 25.044 14.305 1.00 82.56 83 ILE A CA 1
ATOM 687 C C . ILE A 1 83 ? 7.415 23.768 14.256 1.00 82.56 83 ILE A C 1
ATOM 689 O O . ILE A 1 83 ? 6.219 23.849 14.007 1.00 82.56 83 ILE A O 1
ATOM 693 N N . PHE A 1 84 ? 7.978 22.595 14.546 1.00 82.38 84 PHE A N 1
ATOM 694 C CA . PHE A 1 84 ? 7.231 21.336 14.581 1.00 82.38 84 PHE A CA 1
ATOM 695 C C . PHE A 1 84 ? 6.170 21.321 15.687 1.00 82.38 84 PHE A C 1
ATOM 697 O O . PHE A 1 84 ? 5.043 20.883 15.444 1.00 82.38 84 PHE A O 1
ATOM 704 N N . LEU A 1 85 ? 6.496 21.827 16.879 1.00 79.75 85 LEU A N 1
ATOM 705 C CA . LEU A 1 85 ? 5.557 21.885 17.999 1.00 79.75 85 LEU A CA 1
ATOM 706 C C . LEU A 1 85 ? 4.409 22.863 17.708 1.00 79.75 85 LEU A C 1
ATOM 708 O O . LEU A 1 85 ? 3.234 22.525 17.867 1.00 79.75 85 LEU A O 1
ATOM 712 N N . SER A 1 86 ? 4.747 24.055 17.209 1.00 80.06 86 SER A N 1
ATOM 713 C CA . SER A 1 86 ? 3.763 25.067 16.810 1.00 80.06 86 SER A CA 1
ATOM 714 C C . SER A 1 86 ? 2.908 24.606 15.627 1.00 80.06 86 SER A C 1
ATOM 716 O O . SER A 1 86 ? 1.689 24.742 15.687 1.00 80.06 86 SER A O 1
ATOM 718 N N . LEU A 1 87 ? 3.490 23.962 14.609 1.00 83.94 87 LEU A N 1
ATOM 719 C CA . LEU A 1 87 ? 2.751 23.292 13.532 1.00 83.94 87 LEU A CA 1
ATOM 720 C C . LEU A 1 87 ? 1.812 22.217 14.075 1.00 83.94 87 LEU A C 1
ATOM 722 O O . LEU A 1 87 ? 0.716 22.067 13.550 1.00 83.94 87 LEU A O 1
ATOM 726 N N . GLY A 1 88 ? 2.199 21.479 15.116 1.00 80.44 88 GLY A N 1
ATOM 727 C CA . GLY A 1 88 ? 1.339 20.498 15.777 1.00 80.44 88 GLY A CA 1
ATOM 728 C C . GLY A 1 88 ? 0.082 21.132 16.376 1.00 80.44 88 GLY A C 1
ATOM 729 O O . GLY A 1 88 ? -1.029 20.671 16.108 1.00 80.44 88 GLY A O 1
ATOM 730 N N . ILE A 1 89 ? 0.250 22.230 17.117 1.00 82.75 89 ILE A N 1
ATOM 731 C CA . ILE A 1 89 ? -0.848 22.998 17.727 1.00 82.75 89 ILE A CA 1
ATOM 732 C C . ILE A 1 89 ? -1.722 23.640 16.646 1.00 82.75 89 ILE A C 1
ATOM 734 O O . ILE A 1 89 ? -2.946 23.515 16.685 1.00 82.75 89 ILE A O 1
ATOM 738 N N . ILE A 1 90 ? -1.101 24.259 15.639 1.00 83.50 90 ILE A N 1
ATOM 739 C CA . ILE A 1 90 ? -1.790 24.844 14.486 1.00 83.50 90 ILE A CA 1
ATOM 740 C C . ILE A 1 90 ? -2.572 23.761 13.748 1.00 83.50 90 ILE A C 1
ATOM 742 O O . ILE A 1 90 ? -3.739 23.966 13.454 1.00 83.50 90 ILE A O 1
ATOM 746 N N . ARG A 1 91 ? -1.992 22.584 13.496 1.00 79.06 91 ARG A N 1
ATOM 747 C CA . ARG A 1 91 ? -2.654 21.473 12.797 1.00 79.06 91 ARG A CA 1
ATOM 748 C C . ARG A 1 91 ? -3.811 20.893 13.604 1.00 79.06 91 ARG A C 1
ATOM 750 O O . ARG A 1 91 ? -4.839 20.553 13.022 1.00 79.06 91 ARG A O 1
ATOM 757 N N . TYR A 1 92 ? -3.666 20.798 14.923 1.00 81.19 92 TYR A N 1
ATOM 758 C CA . TYR A 1 92 ? -4.744 20.403 15.829 1.00 81.19 92 TYR A CA 1
ATOM 759 C C . TYR A 1 92 ? -5.902 21.408 15.791 1.00 81.19 92 TYR A C 1
ATOM 761 O O . TYR A 1 92 ? -7.061 21.025 15.621 1.00 81.19 92 TYR A O 1
ATOM 769 N N . TRP A 1 93 ? -5.586 22.700 15.863 1.00 80.94 93 TRP A N 1
ATOM 770 C CA . TRP A 1 93 ? -6.573 23.774 15.799 1.00 80.94 93 TRP A CA 1
ATOM 771 C C . TRP A 1 93 ? -7.243 23.861 14.419 1.00 80.94 93 TRP A C 1
ATOM 773 O O . TRP A 1 93 ? -8.463 23.960 14.314 1.00 80.94 93 TRP A O 1
ATOM 783 N N . LEU A 1 94 ? -6.468 23.696 13.348 1.00 76.75 94 LEU A N 1
ATOM 784 C CA . LEU A 1 94 ? -6.945 23.674 11.967 1.00 76.75 94 LEU A CA 1
ATOM 785 C C . LEU A 1 94 ? -7.896 22.492 11.718 1.00 76.75 94 LEU A C 1
ATOM 787 O O . LEU A 1 94 ? -8.934 22.669 11.081 1.00 76.75 94 LEU A O 1
ATOM 791 N N . ARG A 1 95 ? -7.598 21.313 12.291 1.00 71.44 95 ARG A N 1
ATOM 792 C CA . ARG A 1 95 ? -8.492 20.138 12.285 1.00 71.44 95 ARG A CA 1
ATOM 793 C C . ARG A 1 95 ? -9.813 20.419 13.013 1.00 71.44 95 ARG A C 1
ATOM 795 O O . ARG A 1 95 ? -10.840 19.869 12.626 1.00 71.44 95 ARG A O 1
ATOM 802 N N . ARG A 1 96 ? -9.792 21.246 14.063 1.00 74.88 96 ARG A N 1
ATOM 803 C CA . ARG A 1 96 ? -10.980 21.620 14.845 1.00 74.88 96 ARG A CA 1
ATOM 804 C C . ARG A 1 96 ? -11.877 22.617 14.102 1.00 74.88 96 ARG A C 1
ATOM 806 O O . ARG A 1 96 ? -13.089 22.534 14.262 1.00 74.88 96 ARG A O 1
ATOM 813 N N . TYR A 1 97 ? -11.301 23.536 13.322 1.00 71.94 97 TYR A N 1
ATOM 814 C CA . TYR A 1 97 ? -12.030 24.690 12.781 1.00 71.94 97 TYR A CA 1
ATOM 815 C C . TYR A 1 97 ? -12.434 24.588 11.302 1.00 71.94 97 TYR A C 1
ATOM 817 O O . TYR A 1 97 ? -13.455 25.157 10.926 1.00 71.94 97 TYR A O 1
ATOM 825 N N . ILE A 1 98 ? -11.671 23.895 10.445 1.00 70.62 98 ILE A N 1
ATOM 826 C CA . ILE A 1 98 ? -11.886 23.962 8.989 1.00 70.62 98 ILE A CA 1
ATOM 827 C C . ILE A 1 98 ? -12.185 22.573 8.395 1.00 70.62 98 ILE A C 1
ATOM 829 O O . ILE A 1 98 ? -11.272 21.748 8.295 1.00 70.62 98 ILE A O 1
ATOM 833 N N . PRO A 1 99 ? -13.414 22.310 7.895 1.00 66.81 99 PRO A N 1
ATOM 834 C CA . PRO A 1 99 ? -13.749 21.049 7.225 1.00 66.81 99 PRO A CA 1
ATOM 835 C C . PRO A 1 99 ? -13.052 20.879 5.865 1.00 66.81 99 PRO A C 1
ATOM 837 O O . PRO A 1 99 ? -12.866 19.749 5.427 1.00 66.81 99 PRO A O 1
ATOM 840 N N . VAL A 1 100 ? -12.593 21.964 5.226 1.00 66.69 100 VAL A N 1
ATOM 841 C CA . VAL A 1 100 ? -11.813 21.938 3.965 1.00 66.69 100 VAL A CA 1
ATOM 842 C C . VAL A 1 100 ? -10.507 21.152 4.112 1.00 66.69 100 VAL A C 1
ATOM 844 O O . VAL A 1 100 ? -10.041 20.535 3.156 1.00 66.69 100 VAL A O 1
ATOM 847 N N . THR A 1 101 ? -9.950 21.081 5.327 1.00 62.41 101 THR A N 1
ATOM 848 C CA . THR A 1 101 ? -8.778 20.236 5.587 1.00 62.41 101 THR A CA 1
ATOM 849 C C . THR A 1 101 ? -9.058 18.762 5.319 1.00 62.41 101 THR A C 1
ATOM 851 O O . THR A 1 101 ? -8.138 18.057 4.924 1.00 62.41 101 THR A O 1
ATOM 854 N N . LYS A 1 102 ? -10.309 18.289 5.450 1.00 63.81 102 LYS A N 1
ATOM 855 C CA . LYS A 1 102 ? -10.666 16.904 5.115 1.00 63.81 102 LYS A CA 1
ATOM 856 C C . LYS A 1 102 ? -10.449 16.599 3.636 1.00 63.81 102 LYS A C 1
ATOM 858 O O . LYS A 1 102 ? -9.929 15.536 3.348 1.00 63.81 102 LYS A O 1
ATOM 863 N N . TRP A 1 103 ? -10.784 17.520 2.730 1.00 64.50 103 TRP A N 1
ATOM 864 C CA . TRP A 1 103 ? -10.586 17.333 1.287 1.00 64.50 103 TRP A CA 1
ATOM 865 C C . TRP A 1 103 ? -9.096 17.296 0.914 1.00 64.50 103 TRP A C 1
ATOM 867 O O . TRP A 1 103 ? -8.655 16.374 0.239 1.00 64.50 103 TRP A O 1
ATOM 877 N N . LEU A 1 104 ? -8.303 18.222 1.462 1.00 61.78 104 LEU A N 1
ATOM 878 C CA . LEU A 1 104 ? -6.840 18.246 1.292 1.00 61.78 104 LEU A CA 1
ATOM 879 C C . LEU A 1 104 ? -6.148 17.007 1.886 1.00 61.78 104 LEU A C 1
ATOM 881 O O . LEU A 1 104 ? -5.096 16.580 1.419 1.00 61.78 104 LEU A O 1
ATOM 885 N N . ILE A 1 105 ? -6.730 16.433 2.940 1.00 60.81 105 ILE A N 1
ATOM 886 C CA . ILE A 1 105 ? -6.262 15.189 3.550 1.00 60.81 105 ILE A CA 1
ATOM 887 C C . ILE A 1 105 ? -6.709 13.977 2.723 1.00 60.81 105 ILE A C 1
ATOM 889 O O . ILE A 1 105 ? -5.917 13.052 2.618 1.00 60.81 105 ILE A O 1
ATOM 893 N N . ASP A 1 106 ? -7.909 13.962 2.130 1.00 60.94 106 ASP A N 1
ATOM 894 C CA . ASP A 1 106 ? -8.409 12.858 1.280 1.00 60.94 1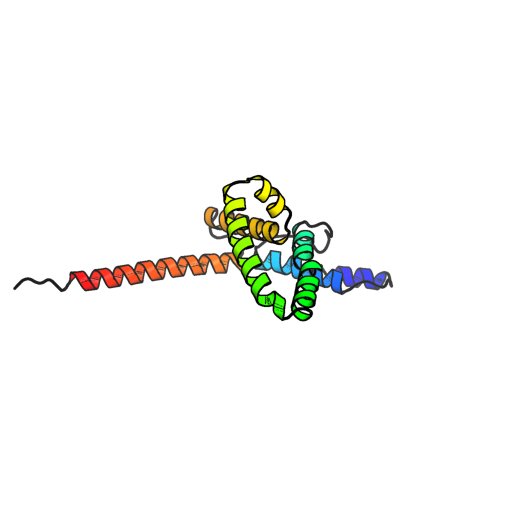06 ASP A CA 1
ATOM 895 C C . ASP A 1 106 ? -7.611 12.732 -0.032 1.00 60.94 106 ASP A C 1
ATOM 897 O O . ASP A 1 106 ? -7.521 11.652 -0.607 1.00 60.94 106 ASP A O 1
ATOM 901 N N . GLU A 1 107 ? -6.972 13.817 -0.481 1.00 66.88 107 GLU A N 1
ATOM 902 C CA . GLU A 1 107 ? -6.077 13.805 -1.645 1.00 66.88 107 GLU A CA 1
ATOM 903 C C . GLU A 1 107 ? -4.752 13.063 -1.374 1.00 66.88 107 GLU A C 1
ATOM 905 O O . GLU A 1 107 ? -4.068 12.621 -2.303 1.00 66.88 107 GLU A O 1
ATOM 910 N N . ASN A 1 108 ? -4.380 12.888 -0.099 1.00 79.69 108 ASN A N 1
ATOM 911 C CA . ASN A 1 108 ? -3.160 12.181 0.264 1.00 79.69 108 ASN A CA 1
ATOM 912 C C . ASN A 1 108 ? -3.323 10.664 0.014 1.00 79.69 108 ASN A C 1
ATOM 914 O O . ASN A 1 108 ? -4.267 10.041 0.496 1.00 79.69 108 ASN A O 1
ATOM 918 N N . PRO A 1 109 ? -2.391 10.009 -0.698 1.00 81.25 109 PRO A N 1
ATOM 919 C CA . PRO A 1 109 ? -2.479 8.571 -0.949 1.00 81.25 109 PRO A CA 1
ATOM 920 C C . PRO A 1 109 ? -2.527 7.721 0.332 1.00 81.25 109 PRO A C 1
ATOM 922 O O . PRO A 1 109 ? -3.197 6.692 0.357 1.00 81.25 109 PRO A O 1
ATOM 925 N N . ALA A 1 110 ? -1.844 8.145 1.402 1.00 81.00 110 ALA A N 1
ATOM 926 C CA . ALA A 1 110 ? -1.767 7.392 2.655 1.00 81.00 110 ALA A CA 1
ATOM 927 C C . ALA A 1 110 ? -3.125 7.293 3.360 1.00 81.00 110 ALA A C 1
ATOM 929 O O . ALA A 1 110 ? -3.507 6.249 3.885 1.00 81.00 110 ALA A O 1
ATOM 930 N N . THR A 1 111 ? -3.846 8.409 3.396 1.00 82.69 111 THR A N 1
ATOM 931 C CA . THR A 1 111 ? -5.140 8.537 4.072 1.00 82.69 111 THR A CA 1
ATOM 932 C C . THR A 1 111 ? -6.219 7.816 3.283 1.00 82.69 111 THR A C 1
ATOM 934 O O . THR A 1 111 ? -7.057 7.166 3.900 1.00 82.69 111 THR A O 1
ATOM 937 N N . TRP A 1 112 ? -6.146 7.840 1.949 1.00 86.62 112 TRP A N 1
ATOM 938 C CA . TRP A 1 112 ? -7.010 7.039 1.089 1.00 86.62 112 TRP A CA 1
ATOM 939 C C . TRP A 1 112 ? -6.844 5.540 1.367 1.00 86.62 112 TRP A C 1
ATOM 941 O O . TRP A 1 112 ? -7.829 4.860 1.649 1.00 86.62 112 TRP A O 1
ATOM 951 N N . VAL A 1 113 ? -5.603 5.031 1.387 1.00 86.94 113 VAL A N 1
ATOM 952 C CA . VAL A 1 113 ? -5.321 3.613 1.696 1.00 86.94 113 VAL A CA 1
ATOM 953 C C . VAL A 1 113 ? -5.824 3.252 3.097 1.00 86.94 113 VAL A C 1
ATOM 955 O O . VAL A 1 113 ? -6.467 2.221 3.279 1.00 86.94 113 VAL A O 1
ATOM 958 N N . MET A 1 114 ? -5.593 4.124 4.082 1.00 86.12 114 MET A N 1
ATOM 959 C CA . MET A 1 114 ? -6.067 3.923 5.453 1.00 86.12 114 MET A CA 1
ATOM 960 C C . MET A 1 114 ? -7.597 3.909 5.545 1.00 86.12 114 MET A C 1
ATOM 962 O O . MET A 1 114 ? -8.173 3.101 6.268 1.00 86.12 114 MET A O 1
ATOM 966 N N . LYS A 1 115 ? -8.274 4.791 4.806 1.00 88.62 115 LYS A N 1
ATOM 967 C CA . LYS A 1 115 ? -9.736 4.833 4.727 1.00 88.62 115 LYS A CA 1
ATOM 968 C C . LYS A 1 115 ? -10.284 3.534 4.145 1.00 88.62 115 LYS A C 1
ATOM 970 O O . LYS A 1 115 ? -11.180 2.951 4.742 1.00 88.62 115 LYS A O 1
ATOM 975 N N . GLN A 1 116 ? -9.692 3.042 3.057 1.00 89.12 116 GLN A N 1
ATOM 976 C CA . GLN A 1 116 ? -10.062 1.755 2.466 1.00 89.12 116 GLN A CA 1
ATOM 977 C C . GLN A 1 116 ? -9.883 0.593 3.451 1.00 89.12 116 GLN A C 1
ATOM 979 O O . GLN A 1 116 ? -10.788 -0.224 3.603 1.00 89.12 116 GLN A O 1
ATOM 984 N N . ALA A 1 117 ? -8.759 0.546 4.172 1.00 88.81 117 ALA A N 1
ATOM 985 C CA . ALA A 1 117 ? -8.523 -0.477 5.189 1.00 88.81 117 ALA A CA 1
ATOM 986 C C . ALA A 1 117 ? -9.557 -0.412 6.329 1.00 88.81 117 ALA A C 1
ATOM 988 O O . ALA A 1 117 ? -10.109 -1.441 6.715 1.00 88.81 117 ALA A O 1
ATOM 989 N N . ASN A 1 118 ? -9.873 0.787 6.829 1.00 89.06 118 ASN A N 1
ATOM 990 C CA . ASN A 1 118 ? -10.886 0.980 7.872 1.00 89.06 118 ASN A CA 1
ATOM 991 C C . ASN A 1 118 ? -12.284 0.560 7.413 1.00 89.06 118 ASN A C 1
ATOM 993 O O . ASN A 1 118 ? -12.974 -0.143 8.145 1.00 89.06 118 ASN A O 1
ATOM 997 N N . GLU A 1 119 ? -12.685 0.928 6.194 1.00 89.19 119 GLU A N 1
ATOM 998 C CA . GLU A 1 119 ? -13.966 0.507 5.618 1.00 89.19 119 GLU A CA 1
ATOM 999 C C . GLU A 1 119 ? -14.058 -1.026 5.515 1.00 89.19 119 GLU A C 1
ATOM 1001 O O . GLU A 1 119 ? -15.120 -1.602 5.746 1.00 89.19 119 GLU A O 1
ATOM 1006 N N . MET A 1 120 ? -12.955 -1.713 5.198 1.00 86.00 120 MET A N 1
ATOM 1007 C CA . MET A 1 120 ? -12.908 -3.182 5.155 1.00 86.00 120 MET A CA 1
ATOM 1008 C C . MET A 1 120 ? -12.997 -3.807 6.546 1.00 86.00 120 MET A C 1
ATOM 1010 O O . MET A 1 120 ? -13.743 -4.769 6.728 1.00 86.00 120 MET A O 1
ATOM 1014 N N . ILE A 1 121 ? -12.272 -3.255 7.522 1.00 88.44 121 ILE A N 1
ATOM 1015 C CA . ILE A 1 121 ? -12.355 -3.663 8.929 1.00 88.44 121 ILE A CA 1
ATOM 1016 C C . ILE A 1 121 ? -13.797 -3.527 9.426 1.00 88.44 121 ILE A C 1
ATOM 1018 O O . ILE A 1 121 ? -14.344 -4.465 9.997 1.00 88.44 121 ILE A O 1
ATOM 1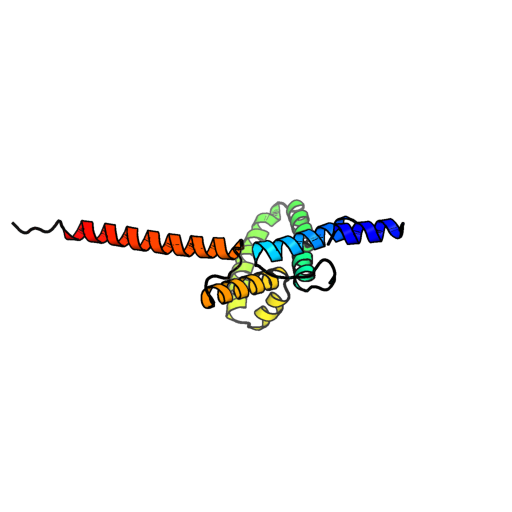022 N N . GLU A 1 122 ? -14.432 -2.383 9.178 1.00 88.56 122 GLU A N 1
ATOM 1023 C CA . GLU A 1 122 ? -15.789 -2.093 9.638 1.00 88.56 122 GLU A CA 1
ATOM 1024 C C . GLU A 1 122 ? -16.822 -3.021 8.993 1.00 88.56 122 GLU A C 1
ATOM 1026 O O . GLU A 1 122 ? -17.630 -3.627 9.698 1.00 88.56 122 GLU A O 1
ATOM 1031 N N . LYS A 1 123 ? -16.741 -3.226 7.671 1.00 85.88 123 LYS A N 1
ATOM 1032 C CA . LYS A 1 123 ? -17.597 -4.193 6.963 1.00 85.88 123 LYS A CA 1
ATOM 1033 C C . LYS A 1 123 ? -17.476 -5.596 7.553 1.00 85.88 123 LYS A C 1
ATOM 1035 O O . LYS A 1 123 ? -18.481 -6.278 7.709 1.00 85.88 123 LYS A O 1
ATOM 1040 N N . ARG A 1 124 ? -16.266 -6.029 7.907 1.00 81.19 124 ARG A N 1
ATOM 1041 C CA . ARG A 1 124 ? -16.028 -7.372 8.459 1.00 81.19 124 ARG A CA 1
ATOM 1042 C C . ARG A 1 124 ? -16.477 -7.515 9.902 1.00 81.19 124 ARG A C 1
ATOM 1044 O O . ARG A 1 124 ? -17.048 -8.542 10.244 1.00 81.19 124 ARG A O 1
ATOM 1051 N N . LYS A 1 125 ? -16.309 -6.470 10.717 1.00 82.25 125 LYS A N 1
ATOM 1052 C CA . LYS A 1 125 ? -16.893 -6.422 12.063 1.00 82.25 125 LYS A CA 1
ATOM 1053 C C . LYS A 1 125 ? -18.421 -6.554 12.026 1.00 82.25 125 LYS A C 1
ATOM 1055 O O . LYS A 1 125 ? -18.985 -7.161 12.924 1.00 82.25 125 LYS A O 1
ATOM 1060 N N . GLN A 1 126 ? -19.082 -6.018 10.995 1.00 81.25 126 GLN A N 1
ATOM 1061 C CA . GLN A 1 126 ? -20.540 -6.114 10.838 1.00 81.25 126 GLN A CA 1
ATOM 1062 C C . GLN A 1 126 ? -21.023 -7.443 10.231 1.00 81.25 126 GLN A C 1
ATOM 1064 O O . GLN A 1 126 ? -22.052 -7.960 10.655 1.00 81.25 126 GLN A O 1
ATOM 1069 N N . ILE A 1 127 ? -20.324 -7.978 9.223 1.00 74.62 127 ILE A N 1
ATOM 1070 C CA . ILE A 1 127 ? -20.748 -9.174 8.468 1.00 74.62 127 ILE A CA 1
ATOM 1071 C C . ILE A 1 127 ? -20.364 -10.484 9.189 1.00 74.62 127 ILE A C 1
ATOM 1073 O O . ILE A 1 127 ? -21.019 -11.504 8.981 1.00 74.62 127 ILE A O 1
ATOM 1077 N N . GLY A 1 128 ? -19.348 -10.467 10.060 1.00 69.44 128 GLY A N 1
ATOM 1078 C CA . GLY A 1 128 ? -18.829 -11.665 10.731 1.00 69.44 128 GLY A CA 1
ATOM 1079 C C . GLY A 1 128 ? -17.891 -12.500 9.846 1.00 69.44 128 GLY A C 1
ATOM 1080 O O . GLY A 1 128 ? -17.414 -12.034 8.807 1.00 69.44 128 GLY A O 1
ATOM 1081 N N . HIS A 1 129 ? -17.584 -13.734 10.277 1.00 63.00 129 HIS A N 1
ATOM 1082 C CA . HIS A 1 129 ? -16.573 -14.584 9.634 1.00 63.00 129 HIS A CA 1
ATOM 1083 C C . HIS A 1 129 ? -16.870 -14.832 8.150 1.00 63.00 129 HIS A C 1
ATOM 1085 O O . HIS A 1 129 ? -17.913 -15.364 7.764 1.00 63.00 129 HIS A O 1
ATOM 1091 N N . THR A 1 130 ? -15.897 -14.488 7.308 1.00 62.69 130 THR A N 1
ATOM 1092 C CA . THR A 1 130 ? -15.934 -14.793 5.876 1.00 62.69 130 THR A CA 1
ATOM 1093 C C . THR A 1 130 ? -15.423 -16.219 5.642 1.00 62.69 130 THR A C 1
ATOM 1095 O O . THR A 1 130 ? -14.570 -16.716 6.370 1.00 62.69 130 THR A O 1
ATOM 1098 N N . ARG A 1 131 ? -15.895 -16.890 4.584 1.00 61.56 131 ARG A N 1
ATOM 1099 C CA . ARG A 1 131 ? -15.484 -18.264 4.218 1.00 61.56 131 ARG A CA 1
ATOM 1100 C C . ARG A 1 131 ? -13.978 -18.417 3.918 1.00 61.56 131 ARG A C 1
ATOM 1102 O O . ARG A 1 131 ? -13.474 -19.537 3.920 1.00 61.56 131 ARG A O 1
ATOM 1109 N N . ARG A 1 132 ? -13.267 -17.327 3.611 1.00 69.75 132 ARG A N 1
ATOM 1110 C CA . ARG A 1 132 ? -11.829 -17.318 3.304 1.00 69.75 132 ARG A CA 1
ATOM 1111 C C . ARG A 1 132 ? -11.074 -16.687 4.471 1.00 69.75 132 ARG A C 1
ATOM 1113 O O . ARG A 1 132 ? -11.306 -15.525 4.778 1.00 69.75 132 ARG A O 1
ATOM 1120 N N . THR A 1 133 ? -10.162 -17.442 5.076 1.00 77.06 133 THR A N 1
ATOM 1121 C CA . THR A 1 133 ? -9.237 -16.927 6.090 1.00 77.06 133 THR A CA 1
ATOM 1122 C C . THR A 1 133 ? -8.170 -16.082 5.402 1.00 77.06 133 THR A C 1
ATOM 1124 O O . THR A 1 133 ? -7.385 -16.588 4.601 1.00 77.06 133 THR A O 1
ATOM 1127 N N . ASP A 1 134 ? -8.162 -14.789 5.688 1.00 87.81 134 ASP A N 1
ATOM 1128 C CA . ASP A 1 134 ? -7.132 -13.849 5.257 1.00 87.81 134 ASP A CA 1
ATOM 1129 C C . ASP A 1 134 ? -6.486 -13.188 6.482 1.00 87.81 134 ASP A C 1
ATOM 1131 O O . ASP A 1 134 ? -6.929 -13.383 7.618 1.00 87.81 134 ASP A O 1
ATOM 1135 N N . LEU A 1 135 ? -5.400 -12.441 6.267 1.00 90.62 135 LEU A N 1
ATOM 1136 C CA . LEU A 1 135 ? -4.635 -11.869 7.377 1.00 90.62 135 LEU A CA 1
ATOM 1137 C C . LEU A 1 135 ? -5.482 -10.921 8.234 1.00 90.62 135 LEU A C 1
ATOM 1139 O O . LEU A 1 135 ? -5.349 -10.914 9.454 1.00 90.62 135 LEU A O 1
ATOM 1143 N N . LEU A 1 136 ? -6.354 -10.128 7.609 1.00 89.81 136 LEU A N 1
ATOM 1144 C CA . LEU A 1 136 ? -7.231 -9.213 8.326 1.00 89.81 136 LEU A CA 1
ATOM 1145 C C . LEU A 1 136 ? -8.221 -9.958 9.227 1.00 89.81 136 LEU A C 1
ATOM 1147 O O . LEU A 1 136 ? -8.445 -9.522 10.352 1.00 89.81 136 LEU A O 1
ATOM 1151 N N . GLN A 1 137 ? -8.787 -11.076 8.771 1.00 87.44 137 GLN A N 1
ATOM 1152 C CA . GLN A 1 137 ? -9.653 -11.896 9.612 1.00 87.44 137 GLN A CA 1
ATOM 1153 C C . GLN A 1 137 ? -8.883 -12.457 10.811 1.00 87.44 137 GLN A C 1
ATOM 1155 O O . GLN A 1 137 ? -9.356 -12.323 11.932 1.00 87.44 137 GLN A O 1
ATOM 1160 N N . LEU A 1 138 ? -7.667 -12.971 10.596 1.00 88.88 138 LEU A N 1
ATOM 1161 C CA . LEU A 1 138 ? -6.817 -13.472 11.683 1.00 88.88 138 LEU A CA 1
ATOM 1162 C C . LEU A 1 138 ? -6.530 -12.399 12.744 1.00 88.88 138 LEU A C 1
ATOM 1164 O O . LEU A 1 138 ? -6.557 -12.695 13.933 1.00 88.88 138 LEU A O 1
ATOM 1168 N N . MET A 1 139 ? -6.292 -11.151 12.323 1.00 88.75 139 MET A N 1
ATOM 1169 C CA . MET A 1 139 ? -6.093 -10.030 13.250 1.00 88.75 139 MET A CA 1
ATOM 1170 C C . MET A 1 139 ? -7.367 -9.654 14.022 1.00 88.75 139 MET A C 1
ATOM 1172 O O . MET A 1 139 ? -7.282 -9.189 15.153 1.00 88.75 139 MET A O 1
ATOM 1176 N N . LEU A 1 140 ? -8.551 -9.800 13.420 1.00 86.00 140 LEU A N 1
ATOM 1177 C CA . LEU A 1 140 ? -9.821 -9.527 14.101 1.00 86.00 140 LEU A CA 1
ATOM 1178 C C . LEU A 1 140 ? -10.173 -10.626 15.105 1.00 86.00 140 LEU A C 1
ATOM 1180 O O . LEU A 1 140 ? -10.643 -10.323 16.202 1.00 86.00 140 LEU A O 1
ATOM 1184 N N . ASP A 1 141 ? -9.922 -11.877 14.731 1.00 85.50 141 ASP A N 1
ATOM 1185 C CA . ASP A 1 141 ? -10.166 -13.040 15.579 1.00 85.50 141 ASP A CA 1
ATOM 1186 C C . ASP A 1 141 ? -9.264 -12.979 16.822 1.00 85.50 141 ASP A C 1
ATOM 1188 O O . ASP A 1 141 ? -9.759 -13.116 17.937 1.00 85.50 141 ASP A O 1
ATOM 1192 N N . SER A 1 142 ? -7.981 -12.622 16.664 1.00 85.81 142 SER A N 1
ATOM 1193 C CA . SER A 1 142 ? -7.062 -12.491 17.804 1.00 85.81 142 SER A CA 1
ATOM 1194 C C . SER A 1 142 ? -7.459 -11.390 18.793 1.00 85.81 142 SER A C 1
ATOM 1196 O O . SER A 1 142 ? -7.280 -11.561 19.992 1.00 85.81 142 SER A O 1
ATOM 1198 N N . ILE A 1 143 ? -8.000 -10.264 18.308 1.00 78.94 143 ILE A N 1
ATOM 1199 C CA . ILE A 1 143 ? -8.494 -9.185 19.184 1.00 78.94 143 ILE A CA 1
ATOM 1200 C C . ILE A 1 143 ? -9.722 -9.658 19.967 1.00 78.94 143 ILE A C 1
ATOM 1202 O O . ILE A 1 143 ? -9.850 -9.372 21.152 1.00 78.94 143 ILE A O 1
ATOM 1206 N N . SER A 1 144 ? -10.614 -10.400 19.308 1.00 72.00 144 SER A N 1
ATOM 1207 C CA . SER A 1 144 ? -11.828 -10.916 19.943 1.00 72.00 144 SER A CA 1
ATOM 1208 C C . SER A 1 144 ? -11.484 -11.915 21.054 1.00 72.00 144 SER A C 1
ATOM 1210 O O . SER A 1 144 ? -12.060 -11.845 22.135 1.00 72.00 144 SER A O 1
ATOM 1212 N N . ASP A 1 145 ? -10.510 -12.798 20.820 1.00 68.44 145 ASP A N 1
ATOM 1213 C CA . ASP A 1 145 ? -10.048 -13.768 21.818 1.00 68.44 145 ASP A CA 1
ATOM 1214 C C . ASP A 1 145 ? -9.386 -13.093 23.036 1.00 68.44 145 ASP A C 1
ATOM 1216 O O . ASP A 1 145 ? -9.609 -13.525 24.167 1.00 68.44 145 ASP A O 1
ATOM 1220 N N . GLU A 1 146 ? -8.612 -12.018 22.846 1.00 66.31 146 GLU A N 1
ATOM 1221 C CA . GLU A 1 146 ? -8.021 -11.253 23.957 1.00 66.31 146 GLU A CA 1
ATOM 1222 C C . GLU A 1 146 ? -9.081 -10.569 24.832 1.00 66.31 146 GLU A C 1
ATOM 1224 O O . GLU A 1 146 ? -8.985 -10.648 26.059 1.00 66.31 146 GLU A O 1
ATOM 1229 N N . ASP A 1 147 ? -10.110 -9.960 24.232 1.00 62.00 147 ASP A N 1
ATOM 1230 C CA . ASP A 1 147 ? -11.226 -9.355 24.975 1.00 62.00 147 ASP A CA 1
ATOM 1231 C C . ASP A 1 147 ? -11.973 -10.419 25.809 1.00 62.00 147 ASP A C 1
ATOM 1233 O O . ASP A 1 147 ? -12.288 -10.193 26.980 1.00 62.00 147 ASP A O 1
ATOM 1237 N N . PHE A 1 148 ? -12.172 -11.624 25.255 1.00 58.59 148 PHE A N 1
ATOM 1238 C CA . PHE A 1 148 ? -12.734 -12.770 25.984 1.00 58.59 148 PHE A CA 1
ATOM 1239 C C . PHE A 1 148 ? -11.848 -13.230 27.154 1.00 58.59 148 PHE A C 1
ATOM 1241 O O . PHE A 1 148 ? -12.363 -13.563 28.226 1.00 58.59 148 PHE A O 1
ATOM 1248 N N . ILE A 1 149 ? -10.523 -13.262 26.975 1.00 61.56 149 ILE A N 1
ATOM 1249 C CA . ILE A 1 149 ? -9.571 -13.660 28.024 1.00 61.56 149 ILE A CA 1
ATOM 1250 C C . ILE A 1 149 ? -9.507 -12.603 29.134 1.00 61.56 149 ILE A C 1
ATOM 1252 O O . ILE A 1 149 ? -9.483 -12.961 30.313 1.00 61.56 149 ILE A O 1
ATOM 1256 N N . HIS A 1 150 ? -9.514 -11.315 28.785 1.00 59.53 150 HIS A N 1
ATOM 1257 C CA . HIS A 1 150 ? -9.483 -10.216 29.749 1.00 59.53 150 HIS A CA 1
ATOM 1258 C C . HIS A 1 150 ? -10.763 -10.171 30.596 1.00 59.53 150 HIS A C 1
ATOM 1260 O O . HIS A 1 150 ? -10.687 -10.072 31.823 1.00 59.53 150 HIS A O 1
ATOM 1266 N N . ASP A 1 151 ? -11.942 -10.320 29.986 1.00 58.59 151 ASP A N 1
ATOM 1267 C CA . ASP A 1 151 ? -13.211 -10.366 30.724 1.00 58.59 151 ASP A CA 1
ATOM 1268 C C . ASP A 1 151 ? -13.294 -11.583 31.659 1.00 58.59 151 ASP A C 1
ATOM 1270 O O . ASP A 1 151 ? -13.780 -11.465 32.790 1.00 58.59 151 ASP A O 1
ATOM 1274 N N . HIS A 1 152 ? -12.754 -12.737 31.251 1.00 57.47 152 HIS A N 1
ATOM 1275 C CA . HIS A 1 152 ? -12.653 -13.901 32.131 1.00 57.47 152 HIS A CA 1
ATOM 1276 C C . HIS A 1 152 ? -11.663 -13.682 33.282 1.00 57.47 152 HIS A C 1
ATOM 1278 O O . HIS A 1 152 ? -12.001 -13.961 34.429 1.00 57.47 152 HIS A O 1
ATOM 1284 N N . ALA A 1 153 ? -10.474 -13.133 33.026 1.00 58.16 153 ALA A N 1
ATOM 1285 C CA . ALA A 1 153 ? -9.492 -12.857 34.077 1.00 58.16 153 ALA A CA 1
ATOM 1286 C C . ALA A 1 153 ? -10.032 -11.871 35.129 1.00 58.16 153 ALA A C 1
ATOM 1288 O O . ALA A 1 153 ? -9.917 -12.119 36.327 1.00 58.16 153 ALA A O 1
ATOM 1289 N N . THR A 1 154 ? -10.720 -10.813 34.687 1.00 56.53 154 THR A N 1
ATOM 1290 C CA . THR A 1 154 ? -11.297 -9.797 35.585 1.00 56.53 154 THR A CA 1
ATOM 1291 C C . THR A 1 154 ? -12.482 -10.335 36.397 1.00 56.53 154 THR A C 1
ATOM 1293 O O . THR A 1 154 ? -12.761 -9.857 37.496 1.00 56.53 154 THR A O 1
ATOM 1296 N N . SER A 1 155 ? -13.208 -11.330 35.874 1.00 55.75 155 SER A N 1
ATOM 1297 C CA . SER A 1 155 ? -14.310 -11.973 36.600 1.00 55.75 155 SER A CA 1
ATOM 1298 C C . SER A 1 155 ? -13.832 -13.011 37.619 1.00 55.75 155 SER A C 1
ATOM 1300 O O . SER A 1 155 ? -14.475 -13.127 38.660 1.00 55.75 155 SER A O 1
ATOM 1302 N N . PHE A 1 156 ? -12.690 -13.674 37.395 1.00 51.34 156 PHE A N 1
ATOM 1303 C CA . PHE A 1 156 ? -12.039 -14.510 38.414 1.00 51.34 156 PHE A CA 1
ATOM 1304 C C . PHE A 1 156 ? -11.465 -13.681 39.574 1.00 51.34 156 PHE A C 1
ATOM 1306 O O . PHE A 1 156 ? -11.666 -14.051 40.730 1.00 51.34 156 PHE A O 1
ATOM 1313 N N . GLU A 1 157 ? -10.843 -12.533 39.285 1.00 53.78 157 GLU A N 1
ATOM 1314 C CA . GLU A 1 157 ? -10.290 -11.627 40.309 1.00 53.78 157 GLU A CA 1
ATOM 1315 C C . GLU A 1 157 ? -11.396 -11.071 41.229 1.00 53.78 157 GLU A C 1
ATOM 1317 O O . GLU A 1 157 ? -11.244 -10.993 42.444 1.00 53.78 157 GLU A O 1
ATOM 1322 N N . LYS A 1 158 ? -12.582 -10.789 40.673 1.00 51.72 158 LYS A N 1
ATOM 1323 C CA . LYS A 1 158 ? -13.727 -10.274 41.442 1.00 51.72 158 LYS A CA 1
ATOM 1324 C C . LYS A 1 158 ? -14.376 -11.305 42.369 1.00 51.72 158 LYS A C 1
ATOM 1326 O O . LYS A 1 158 ? -14.967 -10.928 43.378 1.00 51.72 158 LYS A O 1
ATOM 1331 N N . THR A 1 159 ? -14.315 -12.591 42.026 1.00 50.75 159 THR A N 1
ATOM 1332 C CA . THR A 1 159 ? -14.833 -13.665 42.889 1.00 50.75 159 THR A CA 1
ATOM 1333 C C . THR A 1 159 ? -13.934 -13.945 44.089 1.00 50.75 159 THR A C 1
ATOM 1335 O O . THR A 1 159 ? -14.455 -14.306 45.140 1.00 50.75 159 THR A O 1
ATOM 1338 N N . GLU A 1 160 ? -12.623 -13.720 43.976 1.00 47.16 160 GLU A N 1
ATOM 1339 C CA . GLU A 1 160 ? -11.674 -13.960 45.073 1.00 47.16 160 GLU A CA 1
ATOM 1340 C C . GLU A 1 160 ? -11.808 -12.916 46.199 1.00 47.16 160 GLU A C 1
ATOM 1342 O O . GLU A 1 160 ? -11.711 -13.256 47.377 1.00 47.16 160 GLU A O 1
ATOM 1347 N N . ASP A 1 161 ? -12.162 -11.672 45.861 1.00 51.44 161 ASP A N 1
ATOM 1348 C CA . ASP A 1 161 ? -12.360 -10.589 46.835 1.00 51.44 161 ASP A CA 1
ATOM 1349 C C . ASP A 1 161 ? -13.683 -10.681 47.624 1.00 51.44 161 ASP A C 1
ATOM 1351 O O . ASP A 1 161 ? -13.870 -9.961 48.606 1.00 51.44 161 ASP A O 1
ATOM 1355 N N . THR A 1 162 ? -14.626 -11.540 47.212 1.00 48.25 162 THR A N 1
ATOM 1356 C CA . THR A 1 162 ? -15.957 -11.624 47.852 1.00 48.25 162 THR A CA 1
ATOM 1357 C C . THR A 1 162 ? -16.069 -12.763 48.879 1.00 48.25 162 THR A C 1
ATOM 1359 O O . THR A 1 162 ? -17.039 -12.807 49.633 1.00 48.25 162 THR A O 1
ATOM 1362 N N . GLU A 1 163 ? -15.095 -13.679 48.956 1.00 48.16 163 GLU A N 1
ATOM 1363 C CA . GLU A 1 163 ? -15.134 -14.833 49.877 1.00 48.16 163 GLU A CA 1
ATOM 1364 C C . GLU A 1 163 ? -14.431 -14.601 51.233 1.00 48.16 163 GLU A C 1
ATOM 1366 O O . GLU A 1 163 ? -14.503 -15.457 52.116 1.00 48.16 163 GLU A O 1
ATOM 1371 N N . THR A 1 164 ? -13.802 -13.442 51.465 1.00 48.62 164 THR A N 1
ATOM 1372 C CA . THR A 1 164 ? -13.005 -13.168 52.683 1.00 48.62 164 THR A CA 1
ATOM 1373 C C . THR A 1 164 ? -13.714 -12.391 53.798 1.00 48.62 164 THR A C 1
ATOM 1375 O O . THR A 1 164 ? -13.113 -12.181 54.852 1.00 48.62 164 THR A O 1
ATOM 1378 N N . GLU A 1 165 ? -14.990 -12.023 53.654 1.00 48.34 165 GLU A N 1
ATOM 1379 C CA . GLU A 1 165 ? -15.786 -11.442 54.751 1.00 48.34 165 GLU A CA 1
ATOM 1380 C C . GLU A 1 165 ? -16.718 -12.488 55.386 1.00 48.34 165 GLU A C 1
ATOM 1382 O O . GLU A 1 165 ? -17.933 -12.486 55.194 1.00 48.34 165 GLU A O 1
ATOM 1387 N N . VAL A 1 166 ? -16.146 -13.394 56.187 1.00 45.06 166 VAL A N 1
ATOM 1388 C CA . VAL A 1 166 ? -16.922 -14.181 57.160 1.00 45.06 166 VAL A CA 1
ATOM 1389 C C . VAL A 1 166 ? -16.927 -13.413 58.487 1.00 45.06 166 VAL A C 1
ATOM 1391 O O . VAL A 1 166 ? -15.857 -13.230 59.072 1.00 45.06 166 VAL A O 1
ATOM 1394 N N . PRO A 1 167 ? -18.087 -12.952 58.990 1.00 45.50 167 PRO A N 1
ATOM 1395 C CA . PRO A 1 167 ? -18.149 -12.238 60.256 1.00 45.50 167 PRO A CA 1
ATOM 1396 C C . PRO A 1 167 ? -18.037 -13.236 61.417 1.00 45.50 167 PRO A C 1
ATOM 1398 O O . PRO A 1 167 ? -18.794 -14.208 61.484 1.00 45.50 167 PRO A O 1
ATOM 1401 N N . LEU A 1 168 ? -17.099 -12.978 62.330 1.00 40.16 168 LEU A N 1
ATOM 1402 C CA . LEU A 1 168 ? -17.007 -13.590 63.660 1.00 40.16 168 LEU A CA 1
ATOM 1403 C C . LEU A 1 168 ? -17.282 -12.527 64.723 1.00 40.16 168 LEU A C 1
ATOM 1405 O O . LEU A 1 168 ? -16.698 -11.426 64.606 1.00 40.16 168 LEU A O 1
#